Protein AF-T0YLY1-F1 (afdb_monomer)

Sequence (77 aa):
MGLQFGDEGKGKVVDFLSEMHQVVVKFNGGRNAGHTVVTQAGTFKFHLIPSGSLRAKEVILANGMTIDPIFLMEEIR

Nearest PDB structures (foldseek):
  3hid-assembly1_A-2  TM=9.122E-01  e=2.833E-06  Yersinia pestis CO92
  4m9d-assembly1_A  TM=8.978E-01  e=2.032E-06  Bacillus anthracis str. 'Ames Ancestor'
  7pvo-assembly1_A  TM=9.147E-01  e=8.778E-06  Helicobacter pylori 26695
  2v40-assembly1_A-2  TM=9.373E-01  e=1.145E-05  Homo sapiens
  3r7t-assembly1_A  TM=8.964E-01  e=1.308E-05  Campylobacter jejuni subsp. jejuni NCTC 11168 = ATCC 700819

Foldseek 3Di:
DDPDDDPPCVLVVCLVCLLVEQEDEDAAEEQPDWDWDQDPVGIAIDRQWGSNNVRHNYYYYHPRYDYDPVVVVVRVD

Radius of gyration: 11.93 Å; Cα contacts (8 Å, |Δi|>4): 120; chains: 1; bounding box: 27×29×32 Å

pLDDT: mean 91.71, std 3.7, range [82.5, 97.19]

Secondary structure (DSSP, 8-state):
--SSSS-SSHHHHHHHHHTT-SEEEE-SB-TT--EEEEETTEEEEESSS-GGGGT-SEEEE-TTB---HHHHHHHH-

InterPro domains:
  IPR001114 Adenylosuccinate synthetase [MF_00011] (1-77)
  IPR001114 Adenylosuccinate synthetase [PF00709] (1-76)
  IPR001114 Adenylosuccinate synthetase [PTHR11846] (1-76)
  IPR001114 Adenylosuccinate synthetase [SM00788] (1-77)
  IPR018220 Adenylosuccinate synthase, GTP-binding site [PS01266] (4-11)
  IPR027417 P-loop containing nucleoside triphosphate hydrolase [SSF52540] (1-76)
  IPR042109 Adenylosuccinate synthetase, domain 1 [G3DSA:3.40.440.10] (1-76)

Solvent-accessible surface area (backbone atoms only — not comparable to full-atom values): 4792 Å² total; per-residue (Å²): 133,76,93,72,94,62,91,76,56,56,46,60,55,44,34,61,54,19,69,83,33,60,66,41,73,40,58,59,56,30,75,86,44,79,43,75,48,79,53,97,94,44,78,46,76,36,37,71,62,54,64,21,53,90,59,22,81,40,75,44,81,37,91,57,39,57,81,58,67,70,59,49,56,64,70,72,106

Mean predicted aligned error: 3.26 Å

Structure (mmCIF, N/CA/C/O backbone):
data_AF-T0YLY1-F1
#
_entry.id   AF-T0YLY1-F1
#
loop_
_atom_site.group_PDB
_atom_site.id
_atom_site.type_symbol
_atom_site.label_atom_id
_atom_site.label_alt_id
_atom_site.label_comp_id
_atom_site.label_asym_id
_atom_site.label_entity_id
_atom_site.label_seq_id
_atom_site.pdbx_PDB_ins_code
_atom_site.Cartn_x
_atom_site.Cartn_y
_atom_site.Cartn_z
_atom_site.occupancy
_atom_site.B_iso_or_equiv
_atom_site.auth_seq_id
_atom_site.auth_comp_id
_atom_site.auth_asym_id
_atom_site.auth_atom_id
_atom_site.pdbx_PDB_model_num
ATOM 1 N N . MET A 1 1 ? -6.577 9.265 -5.665 1.00 87.06 1 MET A N 1
ATOM 2 C CA . MET A 1 1 ? -5.444 9.730 -6.504 1.00 87.06 1 MET A CA 1
ATOM 3 C C . MET A 1 1 ? -4.797 10.916 -5.798 1.00 87.06 1 MET A C 1
ATOM 5 O O . MET A 1 1 ? -5.494 11.548 -5.015 1.00 87.06 1 MET A O 1
ATOM 9 N N . GLY A 1 2 ? -3.509 11.189 -6.014 1.00 90.00 2 GLY A N 1
ATOM 10 C CA . GLY A 1 2 ? -2.904 12.474 -5.627 1.00 90.00 2 GLY A CA 1
ATOM 11 C C . GLY A 1 2 ? -3.101 13.488 -6.755 1.00 90.00 2 GLY A C 1
ATOM 12 O O . GLY A 1 2 ? -3.123 13.078 -7.914 1.00 90.00 2 GLY A O 1
ATOM 13 N N . LEU A 1 3 ? -3.312 14.764 -6.431 1.00 93.62 3 LEU A N 1
ATOM 14 C CA . LEU A 1 3 ? -3.507 15.837 -7.423 1.00 93.62 3 LEU A CA 1
ATOM 15 C C . LEU A 1 3 ? -2.298 16.781 -7.513 1.00 93.62 3 LEU A C 1
ATOM 17 O O . LEU A 1 3 ? -2.339 17.754 -8.259 1.00 93.62 3 LEU A O 1
ATOM 21 N N . GLN A 1 4 ? -1.250 16.518 -6.730 1.00 92.69 4 GLN A N 1
ATOM 22 C CA . GLN A 1 4 ? -0.043 17.333 -6.652 1.00 92.69 4 GLN A CA 1
ATOM 23 C C . GLN A 1 4 ? 1.176 16.461 -6.999 1.00 92.69 4 GLN A C 1
ATOM 25 O O . GLN A 1 4 ? 1.094 15.588 -7.864 1.00 92.69 4 GLN A O 1
ATOM 30 N N . PHE A 1 5 ? 2.312 16.692 -6.339 1.00 88.62 5 PHE A N 1
ATOM 31 C CA . PHE A 1 5 ? 3.578 15.995 -6.577 1.00 88.62 5 PHE A CA 1
ATOM 32 C C . PHE A 1 5 ? 3.862 14.887 -5.551 1.00 88.62 5 PHE A C 1
ATOM 34 O O . PHE A 1 5 ? 5.018 14.614 -5.244 1.00 88.62 5 PHE A O 1
ATOM 41 N N . GLY A 1 6 ? 2.828 14.225 -5.027 1.00 85.38 6 GLY A N 1
ATOM 42 C CA . GLY A 1 6 ? 2.991 13.172 -4.025 1.00 85.38 6 GLY A CA 1
ATOM 43 C C . GLY A 1 6 ? 2.837 13.664 -2.585 1.00 85.38 6 GLY A C 1
ATOM 44 O O . GLY A 1 6 ? 2.562 14.831 -2.332 1.00 85.38 6 GLY A O 1
ATOM 45 N N . ASP A 1 7 ? 2.924 12.717 -1.647 1.00 85.19 7 ASP A N 1
ATOM 46 C CA . ASP A 1 7 ? 2.837 12.939 -0.194 1.00 85.19 7 ASP A CA 1
ATOM 47 C C . ASP A 1 7 ? 1.613 13.720 0.319 1.00 85.19 7 ASP A C 1
ATOM 49 O O . ASP A 1 7 ? 1.596 14.232 1.434 1.00 85.19 7 ASP A O 1
ATOM 53 N N . GLU A 1 8 ? 0.505 13.691 -0.425 1.00 90.94 8 GLU A N 1
ATOM 54 C CA . GLU A 1 8 ? -0.733 14.406 -0.081 1.00 90.94 8 GLU A CA 1
ATOM 55 C C . GLU A 1 8 ? -1.547 13.742 1.049 1.00 90.94 8 GLU A C 1
ATOM 57 O O . GLU A 1 8 ? -2.724 14.037 1.245 1.00 90.94 8 GLU A O 1
ATOM 62 N N . GLY A 1 9 ? -0.982 12.757 1.752 1.00 86.75 9 GLY A N 1
ATOM 63 C CA . GLY A 1 9 ? -1.687 12.032 2.816 1.00 86.75 9 GLY A CA 1
ATOM 64 C C . GLY A 1 9 ? -2.817 11.108 2.335 1.00 86.75 9 GLY A C 1
ATOM 65 O O . GLY A 1 9 ? -3.607 10.625 3.146 1.00 86.75 9 GLY A O 1
ATOM 66 N N . LYS A 1 10 ? -2.882 10.796 1.031 1.00 89.31 10 LYS A N 1
ATOM 67 C CA . LYS A 1 10 ? -3.899 9.911 0.425 1.00 89.31 10 LYS A CA 1
ATOM 68 C C . LYS A 1 10 ? -4.061 8.557 1.126 1.00 89.31 10 LYS A C 1
ATOM 70 O O . LYS A 1 10 ? -5.174 8.046 1.189 1.00 89.31 10 LYS A O 1
ATOM 75 N N . GLY A 1 11 ? -2.983 8.006 1.693 1.00 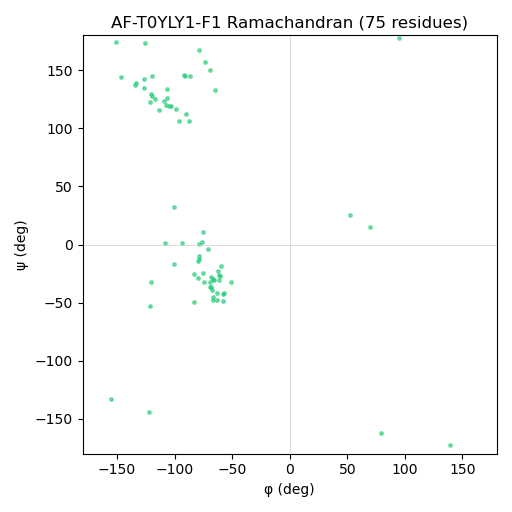88.75 11 GLY A N 1
ATOM 76 C CA . GLY A 1 11 ? -3.021 6.744 2.436 1.00 88.75 11 GLY A CA 1
ATOM 77 C C . GLY A 1 11 ? -4.011 6.776 3.602 1.00 88.75 11 GLY A C 1
ATOM 78 O O . GLY A 1 11 ? -4.789 5.840 3.749 1.00 88.75 11 GLY A O 1
ATOM 79 N N . LYS A 1 12 ? -4.063 7.886 4.353 1.00 88.56 12 LYS A N 1
ATOM 80 C CA . LYS A 1 12 ? -4.991 8.073 5.479 1.00 88.56 12 LYS A CA 1
ATOM 81 C C . LYS A 1 12 ? -6.449 8.160 5.025 1.00 88.56 12 LYS A C 1
ATOM 83 O O . LYS A 1 12 ? -7.331 7.615 5.676 1.00 88.56 12 LYS A O 1
ATOM 88 N N . VAL A 1 13 ? -6.703 8.830 3.901 1.00 91.25 13 VAL A N 1
ATOM 89 C CA . VAL A 1 13 ? -8.056 8.936 3.331 1.00 91.25 13 VAL A CA 1
ATOM 90 C C . VAL A 1 13 ? -8.543 7.570 2.847 1.00 91.25 13 VAL A C 1
ATOM 92 O O . VAL A 1 13 ? -9.666 7.181 3.144 1.00 91.25 13 VAL A O 1
ATOM 95 N N . VAL A 1 14 ? -7.692 6.823 2.138 1.00 91.50 14 VAL A N 1
ATOM 96 C CA . VAL A 1 14 ? -8.011 5.463 1.671 1.00 91.50 14 VAL A CA 1
ATOM 97 C C . VAL A 1 14 ? -8.238 4.515 2.849 1.00 91.50 14 VAL A C 1
ATOM 99 O O . VAL A 1 14 ? -9.184 3.739 2.820 1.00 91.50 14 VAL A O 1
ATOM 102 N N . ASP A 1 15 ? -7.415 4.612 3.894 1.00 89.94 15 ASP A N 1
ATOM 103 C CA . ASP A 1 15 ? -7.547 3.835 5.130 1.00 89.94 15 ASP A CA 1
ATOM 104 C C . ASP A 1 15 ? -8.915 4.062 5.793 1.00 89.94 15 ASP A C 1
ATOM 106 O O . ASP A 1 15 ? -9.639 3.108 6.067 1.00 89.94 15 ASP A O 1
ATOM 110 N N . PHE A 1 16 ? -9.327 5.323 5.944 1.00 91.06 16 PHE A N 1
ATOM 111 C CA . PHE A 1 16 ? -10.637 5.684 6.486 1.00 91.06 16 PHE A CA 1
ATOM 112 C C . PHE A 1 16 ? -11.802 5.191 5.613 1.00 91.06 16 PHE A C 1
ATOM 114 O O . PHE A 1 16 ? -12.739 4.573 6.108 1.00 91.06 16 PHE A O 1
ATOM 121 N N . LEU A 1 17 ? -11.744 5.420 4.297 1.00 93.00 17 LEU A N 1
ATOM 122 C CA . LEU A 1 17 ? -12.821 5.013 3.387 1.00 93.00 17 LEU A CA 1
ATOM 123 C C . LEU A 1 17 ? -12.939 3.490 3.254 1.00 93.00 17 LEU A C 1
ATOM 125 O O . LEU A 1 17 ? -14.034 2.991 2.991 1.00 93.00 17 LEU A O 1
ATOM 129 N N . SER A 1 18 ? -11.839 2.753 3.436 1.00 92.81 18 SER A N 1
ATOM 130 C CA . SER A 1 18 ? -11.821 1.293 3.307 1.00 92.81 18 SER A CA 1
ATOM 131 C C . SER A 1 18 ? -12.714 0.574 4.317 1.00 92.81 18 SER A C 1
ATOM 133 O O . SER A 1 18 ? -13.178 -0.518 4.023 1.00 92.81 18 SER A O 1
ATOM 135 N N . GLU A 1 19 ? -13.042 1.199 5.451 1.00 91.56 19 GLU A N 1
ATOM 136 C CA . GLU A 1 19 ? -13.972 0.638 6.440 1.00 91.56 19 GLU A CA 1
ATOM 137 C C . GLU A 1 19 ? -15.383 0.408 5.871 1.00 91.56 19 GLU A C 1
ATOM 139 O O . GLU A 1 19 ? -16.078 -0.527 6.260 1.00 91.56 19 GLU A O 1
ATOM 144 N N . MET A 1 20 ? -15.798 1.231 4.903 1.00 94.69 20 MET A N 1
ATOM 145 C CA . MET A 1 20 ? -17.115 1.144 4.263 1.00 94.69 20 MET A CA 1
ATOM 146 C C . MET A 1 20 ? -17.114 0.311 2.972 1.00 94.69 20 MET A C 1
ATOM 148 O O . MET A 1 20 ? -18.149 0.203 2.315 1.00 94.69 20 MET A O 1
ATOM 152 N N . HIS A 1 21 ? -15.972 -0.257 2.572 1.00 94.94 21 HIS A N 1
ATOM 153 C CA . HIS A 1 21 ? -15.814 -0.934 1.285 1.00 94.94 21 HIS A CA 1
ATOM 154 C C . HIS A 1 21 ? -15.262 -2.348 1.461 1.00 94.94 21 HIS A C 1
ATOM 156 O O . HIS A 1 21 ? -14.399 -2.613 2.289 1.00 94.94 21 HIS A O 1
ATOM 162 N N .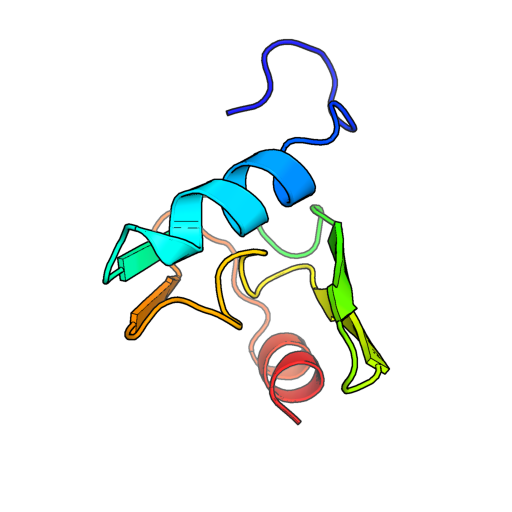 GLN A 1 22 ? -15.749 -3.285 0.647 1.00 95.44 22 GLN A N 1
ATOM 163 C CA . GLN A 1 22 ? -15.332 -4.688 0.753 1.00 95.44 22 GLN A CA 1
ATOM 164 C C . GLN A 1 22 ? -13.979 -4.954 0.087 1.00 95.44 22 GLN A C 1
ATOM 166 O O . GLN A 1 22 ? -13.254 -5.844 0.525 1.00 95.44 22 GLN A O 1
ATOM 171 N N . VAL A 1 23 ? -13.643 -4.179 -0.946 1.00 96.56 23 VAL A N 1
ATOM 172 C CA . VAL A 1 23 ? -12.475 -4.404 -1.802 1.00 96.56 23 VAL A CA 1
ATOM 173 C C . VAL A 1 23 ? -11.636 -3.136 -1.871 1.00 96.56 23 VAL A C 1
ATOM 175 O O . VAL 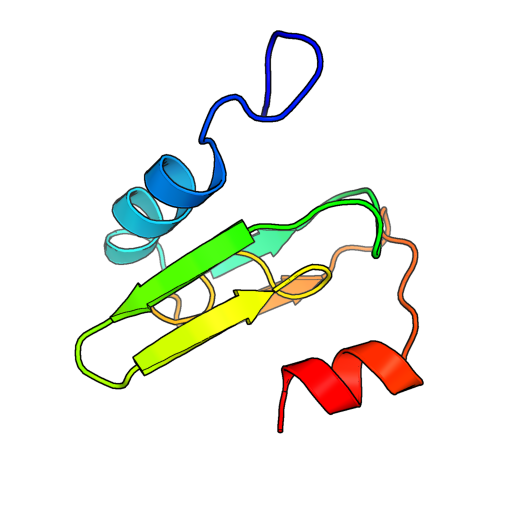A 1 23 ? -12.167 -2.046 -2.091 1.00 96.56 23 VAL A O 1
ATOM 178 N N . VAL A 1 24 ? -10.319 -3.282 -1.738 1.00 95.75 24 VAL A N 1
ATOM 179 C CA . VAL A 1 24 ? -9.349 -2.210 -1.983 1.00 95.75 24 VAL A CA 1
ATOM 180 C C . VAL A 1 24 ? -8.393 -2.639 -3.085 1.00 95.75 24 VAL A C 1
ATOM 182 O O . VAL A 1 24 ? -7.800 -3.715 -3.037 1.00 95.75 24 VAL A O 1
ATOM 185 N N . VAL A 1 25 ? -8.225 -1.767 -4.078 1.00 95.75 25 VAL A N 1
ATOM 186 C CA . VAL A 1 25 ? -7.411 -2.043 -5.263 1.00 95.75 25 VAL A CA 1
ATOM 187 C C . VAL A 1 25 ? -6.281 -1.030 -5.364 1.00 95.75 25 VAL A C 1
ATOM 189 O O . VAL A 1 25 ? -6.523 0.180 -5.371 1.00 95.75 25 VAL A O 1
ATOM 192 N N . LYS A 1 26 ? -5.043 -1.510 -5.506 1.00 95.06 26 LYS A N 1
ATOM 193 C CA . LYS A 1 26 ? -3.933 -0.684 -5.988 1.00 95.06 26 LYS A CA 1
ATOM 194 C C . LYS A 1 26 ? -3.746 -0.963 -7.473 1.00 95.06 26 LYS A C 1
ATOM 196 O O . LYS A 1 26 ? -3.477 -2.091 -7.872 1.00 95.06 26 LYS A O 1
ATOM 201 N N . PHE A 1 27 ? -3.958 0.061 -8.294 1.00 95.19 27 PHE A N 1
ATOM 202 C CA . PHE A 1 27 ? -4.085 -0.120 -9.740 1.00 95.19 27 PHE A CA 1
ATOM 203 C C . PHE A 1 27 ? -2.820 0.223 -10.532 1.00 95.19 27 PHE A C 1
ATOM 205 O O . PHE A 1 27 ? -2.718 -0.166 -11.692 1.00 95.19 27 PHE A O 1
ATOM 212 N N . ASN A 1 28 ? -1.864 0.948 -9.941 1.00 94.50 28 ASN A N 1
ATOM 213 C CA . ASN A 1 28 ? -0.618 1.324 -10.601 1.00 94.50 28 ASN A CA 1
ATOM 214 C C . ASN A 1 28 ? 0.561 1.506 -9.629 1.00 94.50 28 ASN A C 1
ATOM 216 O O . ASN A 1 28 ? 0.412 1.476 -8.403 1.00 94.50 28 ASN A O 1
ATOM 220 N N . GLY A 1 29 ? 1.744 1.726 -10.207 1.00 92.94 29 GLY A N 1
ATOM 221 C CA . GLY A 1 29 ? 2.985 1.971 -9.472 1.00 92.94 29 GLY A CA 1
ATOM 222 C C . GLY A 1 29 ? 3.612 0.6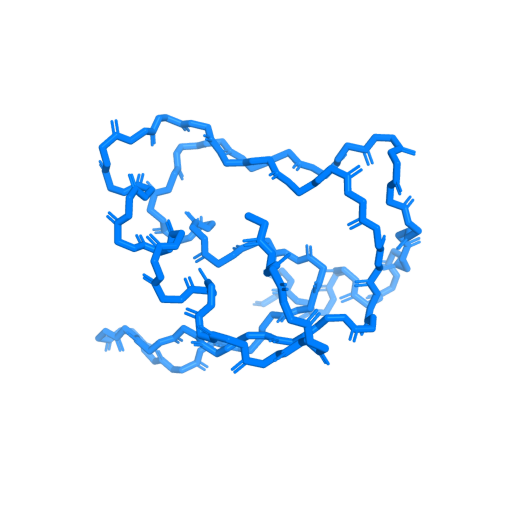88 -8.929 1.00 92.94 29 GLY A C 1
ATOM 223 O O . GLY A 1 29 ? 3.295 -0.410 -9.369 1.00 92.94 29 GLY A O 1
ATOM 224 N N . GLY A 1 30 ? 4.517 0.811 -7.966 1.00 92.81 30 GLY A N 1
ATOM 225 C CA . GLY A 1 30 ? 5.191 -0.338 -7.367 1.00 92.81 30 GLY A CA 1
ATOM 226 C C . GLY A 1 30 ? 5.682 -0.006 -5.968 1.00 92.81 30 GLY A C 1
ATOM 227 O O . GLY A 1 30 ? 4.946 0.586 -5.172 1.00 92.81 30 GLY A O 1
ATOM 228 N N . ARG A 1 31 ? 6.937 -0.363 -5.691 1.00 90.56 31 ARG A N 1
ATOM 229 C CA . ARG A 1 31 ? 7.637 -0.134 -4.415 1.00 90.56 31 ARG A CA 1
ATOM 230 C C . ARG A 1 31 ? 8.001 1.336 -4.148 1.00 90.56 31 ARG A C 1
ATOM 232 O O . ARG A 1 31 ? 8.535 1.668 -3.102 1.00 90.56 31 ARG A O 1
ATOM 239 N N . ASN A 1 32 ? 7.731 2.219 -5.105 1.00 87.44 32 ASN A N 1
ATOM 240 C CA . ASN A 1 32 ? 8.051 3.644 -5.040 1.00 87.44 32 ASN A CA 1
ATOM 241 C C . ASN A 1 32 ? 7.057 4.469 -4.208 1.00 87.44 32 ASN A C 1
ATOM 243 O O . ASN A 1 32 ? 7.340 5.618 -3.888 1.00 87.44 32 ASN A O 1
ATOM 247 N N . ALA A 1 33 ? 5.887 3.916 -3.890 1.00 82.50 33 ALA A N 1
ATOM 248 C CA . ALA A 1 33 ? 4.947 4.532 -2.961 1.00 82.50 33 ALA A CA 1
ATOM 249 C C . ALA A 1 33 ? 5.224 4.025 -1.545 1.00 82.50 33 ALA A C 1
ATOM 251 O O . ALA A 1 33 ? 5.536 2.855 -1.384 1.00 82.50 33 ALA A O 1
ATOM 252 N N . GLY A 1 34 ? 5.043 4.865 -0.530 1.00 83.19 34 GLY A N 1
ATOM 253 C CA . GLY A 1 34 ? 5.103 4.452 0.870 1.00 83.19 34 GLY A CA 1
ATOM 254 C C . GLY A 1 34 ? 3.927 5.028 1.643 1.00 83.19 34 GLY A C 1
ATOM 255 O O . GLY A 1 34 ? 3.532 6.175 1.429 1.00 83.19 34 GLY A O 1
ATOM 256 N N . HIS A 1 35 ? 3.337 4.232 2.526 1.00 84.12 35 HIS A N 1
ATOM 257 C CA . HIS A 1 35 ? 2.378 4.720 3.503 1.00 84.12 35 HIS A CA 1
ATO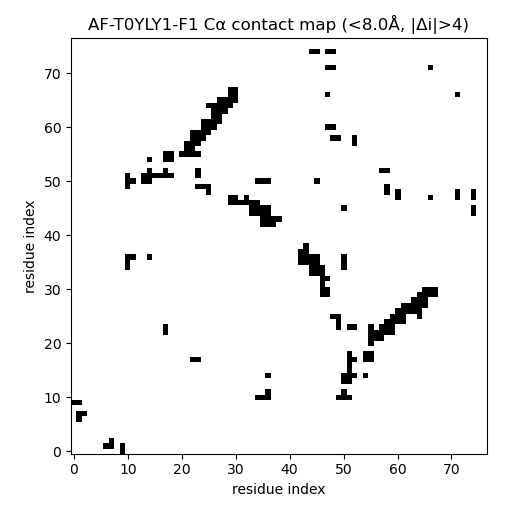M 258 C C . HIS A 1 35 ? 2.474 3.932 4.802 1.00 84.12 35 HIS A C 1
ATOM 260 O O . HIS A 1 35 ? 2.696 2.723 4.827 1.00 84.12 35 HIS A O 1
ATOM 266 N N . THR A 1 36 ? 2.278 4.657 5.893 1.00 87.38 36 THR A N 1
ATOM 267 C CA . THR A 1 36 ? 2.300 4.106 7.240 1.00 87.38 36 THR A CA 1
ATOM 268 C C . THR A 1 36 ? 0.876 4.058 7.765 1.00 87.38 36 THR A C 1
ATOM 270 O O . THR A 1 36 ? 0.189 5.082 7.768 1.00 87.38 36 THR A O 1
ATOM 273 N N . VAL A 1 37 ? 0.442 2.887 8.220 1.00 87.56 37 VAL A N 1
ATOM 274 C CA . VAL A 1 37 ? -0.844 2.692 8.894 1.00 87.56 37 VAL A CA 1
ATOM 275 C C . VAL A 1 37 ? -0.568 2.416 10.365 1.00 87.56 37 VAL A C 1
ATOM 277 O O . VAL A 1 37 ? 0.176 1.501 10.710 1.00 87.56 37 VAL A O 1
ATOM 280 N N . VAL A 1 38 ? -1.148 3.232 11.241 1.00 87.81 38 VAL A N 1
ATOM 281 C CA . VAL A 1 38 ? -1.014 3.079 12.692 1.00 87.81 38 VAL A CA 1
ATOM 282 C C . VAL A 1 38 ? -2.336 2.558 13.232 1.00 87.81 38 VAL A C 1
ATOM 284 O O . VAL A 1 38 ? -3.369 3.206 13.079 1.00 87.81 38 VAL A O 1
ATOM 287 N N . THR A 1 39 ? -2.297 1.388 13.860 1.00 86.12 39 THR A N 1
ATOM 288 C CA . THR A 1 39 ? -3.454 0.743 14.493 1.00 86.12 39 THR A CA 1
ATOM 289 C C . THR A 1 39 ? -3.135 0.407 15.948 1.00 86.12 39 THR A C 1
ATOM 291 O O . THR A 1 39 ? -1.992 0.529 16.386 1.00 86.12 39 THR A O 1
ATOM 294 N N . GLN A 1 40 ? -4.129 -0.069 16.702 1.00 87.50 40 GLN A N 1
ATOM 295 C CA . GLN A 1 40 ? -3.894 -0.580 18.058 1.00 87.50 40 GLN A CA 1
ATOM 296 C C . GLN A 1 40 ? -2.950 -1.796 18.084 1.00 87.50 40 GLN A C 1
ATOM 298 O O . GLN A 1 40 ? -2.267 -2.006 19.079 1.00 87.50 40 GLN A O 1
ATOM 303 N N . ALA A 1 41 ? -2.883 -2.570 16.995 1.00 87.25 41 ALA A N 1
ATOM 304 C CA . ALA A 1 41 ? -2.001 -3.730 16.873 1.00 87.25 41 ALA A CA 1
ATOM 305 C C . ALA A 1 41 ? -0.541 -3.353 16.557 1.00 87.25 41 ALA A C 1
ATOM 307 O O . ALA A 1 41 ? 0.344 -4.200 16.647 1.00 87.25 41 ALA A O 1
ATOM 308 N N . GLY A 1 42 ? -0.277 -2.096 16.186 1.00 89.56 42 GLY A N 1
ATOM 309 C CA . GLY A 1 42 ? 1.062 -1.614 15.867 1.00 89.56 42 GLY A CA 1
ATOM 310 C C . GLY A 1 42 ? 1.110 -0.688 14.654 1.00 89.56 42 GLY A C 1
ATOM 311 O O . GLY A 1 42 ? 0.090 -0.251 14.113 1.00 89.56 42 GLY A O 1
ATOM 312 N N . THR A 1 43 ? 2.340 -0.371 14.248 1.00 90.75 43 THR A N 1
ATOM 313 C CA . THR A 1 43 ? 2.638 0.476 13.089 1.00 90.75 43 THR A CA 1
ATOM 314 C C . THR A 1 43 ? 3.085 -0.389 11.921 1.00 90.75 43 THR A C 1
ATOM 316 O O . THR A 1 43 ? 4.122 -1.043 12.000 1.00 90.75 43 THR A O 1
ATOM 319 N N . PHE A 1 44 ? 2.335 -0.337 10.827 1.00 90.12 44 PHE A N 1
ATOM 320 C CA . PHE A 1 44 ? 2.601 -1.071 9.596 1.00 90.12 44 PHE A CA 1
ATOM 321 C C . PHE A 1 44 ? 3.102 -0.109 8.524 1.00 90.12 44 PHE A C 1
ATOM 323 O O . PHE A 1 44 ? 2.544 0.976 8.342 1.00 90.12 44 PHE A O 1
ATOM 330 N N . LYS A 1 45 ? 4.166 -0.492 7.818 1.00 90.50 45 LYS A N 1
ATOM 331 C CA . LYS A 1 45 ? 4.721 0.275 6.700 1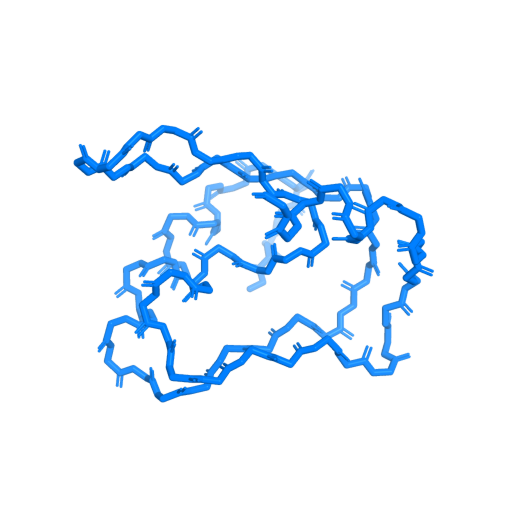.00 90.50 45 LYS A CA 1
ATOM 332 C C . LYS A 1 45 ? 4.523 -0.531 5.432 1.00 90.50 45 LYS A C 1
ATOM 334 O O . LYS A 1 45 ? 5.121 -1.591 5.294 1.00 90.50 45 LYS A O 1
ATOM 339 N N . PHE A 1 46 ? 3.719 -0.006 4.522 1.00 92.25 46 PHE A N 1
ATOM 340 C CA . PHE A 1 46 ? 3.416 -0.666 3.265 1.00 92.25 46 PHE A CA 1
ATOM 341 C C . PHE A 1 46 ? 3.849 0.195 2.084 1.00 92.25 46 PHE A C 1
ATOM 343 O O . PHE A 1 46 ? 3.728 1.425 2.088 1.00 92.25 46 PHE A O 1
ATOM 350 N N . HIS A 1 47 ? 4.305 -0.476 1.040 1.00 93.19 47 HIS A N 1
ATOM 351 C CA . HIS A 1 47 ? 4.626 0.105 -0.248 1.00 93.19 47 HIS A CA 1
ATOM 352 C C . HIS A 1 47 ? 3.793 -0.569 -1.321 1.00 93.19 47 HIS A C 1
ATOM 354 O O . HIS A 1 47 ? 3.120 0.133 -2.074 1.00 93.19 47 HIS A O 1
ATOM 360 N N . LEU A 1 48 ? 3.806 -1.906 -1.403 1.00 95.06 48 LEU A N 1
ATOM 361 C CA . LEU A 1 48 ? 3.045 -2.659 -2.400 1.00 95.06 48 LEU A CA 1
ATOM 362 C C . LEU A 1 48 ? 1.604 -2.862 -1.946 1.00 95.06 48 LEU A C 1
ATOM 364 O O . LEU A 1 48 ? 0.691 -2.539 -2.707 1.00 95.06 48 LEU A O 1
ATOM 368 N N . ILE A 1 49 ? 1.411 -3.332 -0.715 1.00 94.38 49 ILE A N 1
ATOM 369 C CA . ILE A 1 49 ? 0.083 -3.519 -0.126 1.00 94.38 49 ILE A CA 1
ATOM 370 C C . ILE A 1 49 ? -0.596 -2.143 0.041 1.00 94.38 49 ILE A C 1
ATOM 372 O O . ILE A 1 49 ? 0.056 -1.212 0.494 1.00 94.38 49 ILE A O 1
ATOM 376 N N . PRO A 1 50 ? -1.870 -1.943 -0.346 1.00 93.00 50 PRO A N 1
ATOM 377 C CA . PRO A 1 50 ? -2.569 -0.667 -0.166 1.00 93.00 50 PRO A CA 1
ATOM 378 C C . PRO A 1 50 ? -2.967 -0.397 1.294 1.00 93.00 50 PRO A C 1
ATOM 380 O O . PRO A 1 50 ? -3.190 -1.321 2.071 1.00 93.00 50 PRO A O 1
ATOM 383 N N . SER A 1 51 ? -3.170 0.877 1.647 1.00 89.25 51 SER A N 1
ATOM 384 C CA . SER A 1 51 ? -3.376 1.302 3.044 1.00 89.25 51 SER A CA 1
ATOM 385 C C . SER A 1 51 ? -4.658 0.769 3.670 1.00 89.25 51 SER A C 1
ATOM 387 O O . SER A 1 51 ? -4.685 0.490 4.859 1.00 89.25 51 SER A O 1
ATOM 389 N N . GLY A 1 52 ? -5.701 0.561 2.865 1.00 90.62 52 GLY A N 1
ATOM 390 C CA . GLY A 1 52 ? -6.967 -0.019 3.317 1.00 90.62 52 GLY A CA 1
ATOM 391 C C . GLY A 1 52 ? -6.944 -1.537 3.539 1.00 90.62 52 GLY A C 1
ATOM 392 O O . GLY A 1 52 ? -7.978 -2.119 3.858 1.00 90.62 52 GLY A O 1
ATOM 393 N N . SER A 1 53 ? -5.793 -2.191 3.361 1.00 92.25 53 SER A N 1
ATOM 394 C CA . SER A 1 53 ? -5.647 -3.652 3.458 1.00 92.25 53 SER A CA 1
ATOM 395 C C . SER A 1 53 ? -6.004 -4.236 4.822 1.00 92.25 53 SER A C 1
ATOM 397 O O . SER A 1 53 ? -6.445 -5.376 4.889 1.00 92.25 53 SER A O 1
ATOM 399 N N . LEU A 1 54 ? -5.863 -3.460 5.899 1.00 90.50 54 LEU A N 1
ATOM 400 C CA . LEU A 1 54 ? -6.174 -3.918 7.257 1.00 90.50 54 LEU A CA 1
ATOM 401 C C . LEU A 1 54 ? -7.677 -3.905 7.590 1.00 90.50 54 LEU A C 1
ATOM 403 O O . LEU A 1 54 ? -8.065 -4.402 8.643 1.00 90.50 54 LEU A O 1
ATOM 407 N N . ARG A 1 55 ? -8.522 -3.310 6.737 1.00 89.56 55 ARG A N 1
ATOM 408 C CA . ARG A 1 55 ? -9.978 -3.189 6.965 1.00 89.56 55 ARG A CA 1
ATOM 409 C C . ARG A 1 55 ? -10.817 -3.848 5.879 1.00 89.56 55 ARG A C 1
ATOM 411 O O . ARG A 1 55 ? -11.908 -4.333 6.168 1.00 89.56 55 ARG A O 1
ATOM 418 N N . ALA A 1 56 ? -10.331 -3.847 4.642 1.00 90.69 56 ALA A N 1
ATOM 419 C CA . ALA A 1 56 ? -11.028 -4.464 3.525 1.00 90.69 56 ALA A CA 1
ATOM 420 C C . ALA A 1 56 ? -11.048 -5.994 3.652 1.00 90.69 56 ALA A C 1
ATOM 422 O O . ALA A 1 56 ? -10.120 -6.602 4.181 1.00 90.69 56 ALA A O 1
ATOM 423 N N . LYS A 1 57 ? -12.096 -6.623 3.113 1.00 91.25 57 LYS A N 1
ATOM 424 C CA . LYS A 1 57 ? -12.186 -8.089 3.034 1.00 91.25 57 LYS A CA 1
ATOM 425 C C . LYS A 1 57 ? -11.278 -8.658 1.950 1.00 91.25 57 LYS A C 1
ATOM 427 O O . LYS A 1 57 ? -10.795 -9.776 2.088 1.00 91.25 57 LYS A O 1
ATOM 432 N N . GLU A 1 58 ? -11.075 -7.903 0.875 1.00 95.38 58 GLU A N 1
ATOM 433 C CA . GLU A 1 58 ? -10.276 -8.319 -0.270 1.00 95.38 58 GLU A CA 1
ATOM 434 C C . GLU A 1 58 ? -9.326 -7.202 -0.710 1.00 95.38 58 GLU A C 1
ATOM 436 O O . GLU A 1 58 ? -9.688 -6.022 -0.778 1.00 95.38 58 GLU A O 1
ATOM 441 N N . VAL A 1 59 ? -8.092 -7.593 -1.021 1.00 95.44 59 VAL A N 1
ATOM 442 C CA . VAL A 1 59 ? -7.024 -6.701 -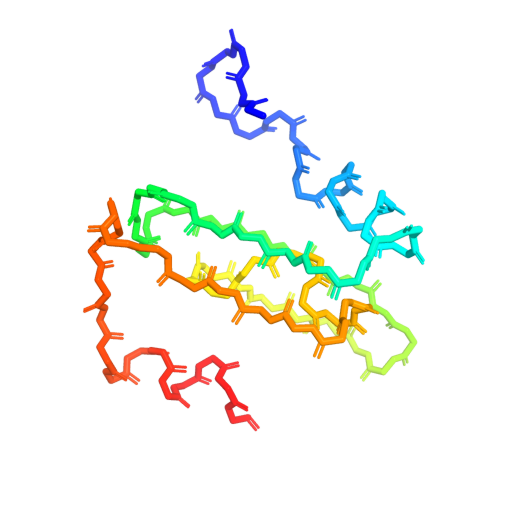1.470 1.00 95.44 59 VAL A CA 1
ATOM 443 C C . VAL A 1 59 ? -6.550 -7.163 -2.837 1.00 95.44 59 VAL A C 1
ATOM 445 O O . VAL A 1 59 ? -6.105 -8.298 -2.989 1.00 95.44 59 VAL A O 1
ATOM 448 N N . ILE A 1 60 ? -6.613 -6.271 -3.825 1.00 96.56 60 ILE A N 1
ATOM 449 C CA . ILE A 1 60 ? -6.230 -6.572 -5.206 1.00 96.56 60 ILE A CA 1
ATOM 450 C C . ILE A 1 60 ? -5.044 -5.698 -5.614 1.00 96.56 60 ILE A C 1
ATOM 452 O O . ILE A 1 60 ? -5.105 -4.464 -5.571 1.00 96.56 60 ILE A O 1
ATOM 456 N N . LEU A 1 61 ? -3.974 -6.348 -6.067 1.00 96.25 61 LEU A N 1
ATOM 457 C CA . LEU A 1 61 ? -2.867 -5.708 -6.774 1.00 96.25 61 LEU A CA 1
ATOM 458 C C . LEU A 1 61 ? -3.120 -5.875 -8.275 1.00 96.25 61 LEU A C 1
ATOM 460 O O . LEU A 1 61 ? -3.027 -6.982 -8.802 1.00 96.25 61 LEU A O 1
ATOM 464 N N . ALA A 1 62 ? -3.523 -4.800 -8.952 1.00 97.19 62 ALA A N 1
ATOM 465 C CA . ALA A 1 62 ? -3.957 -4.890 -10.343 1.00 97.19 62 ALA A CA 1
ATOM 466 C C . ALA A 1 62 ? -2.776 -4.972 -11.324 1.00 97.19 62 ALA A C 1
ATOM 468 O O . ALA A 1 62 ? -1.631 -4.653 -11.004 1.00 97.19 62 ALA A O 1
ATOM 469 N N . ASN A 1 63 ? -3.088 -5.313 -12.573 1.00 96.75 63 ASN A N 1
ATOM 470 C CA . ASN A 1 63 ? -2.130 -5.501 -13.665 1.00 96.75 63 ASN A CA 1
ATOM 471 C C . ASN A 1 63 ? -1.277 -4.263 -14.007 1.00 96.75 63 ASN A C 1
ATOM 473 O O . ASN A 1 63 ? -0.252 -4.405 -14.665 1.00 96.75 63 ASN A O 1
ATOM 477 N N . GLY A 1 64 ? -1.683 -3.058 -13.595 1.00 96.12 64 GLY A N 1
ATOM 478 C CA . GLY A 1 64 ? -0.903 -1.833 -13.805 1.00 96.12 64 GLY A CA 1
ATOM 479 C C . GLY A 1 64 ? 0.262 -1.650 -12.826 1.00 96.12 64 GLY A C 1
ATOM 480 O O . GLY A 1 64 ? 0.952 -0.628 -12.886 1.00 96.12 64 GLY A O 1
ATOM 481 N N . MET A 1 65 ? 0.473 -2.592 -11.903 1.00 96.69 65 MET A N 1
ATOM 482 C CA . MET A 1 65 ? 1.556 -2.537 -10.928 1.00 96.69 65 MET A CA 1
ATOM 483 C C . MET A 1 65 ? 2.832 -3.240 -11.395 1.00 96.69 65 MET A C 1
ATOM 485 O O . MET A 1 65 ? 2.794 -4.303 -12.008 1.00 96.69 65 MET A O 1
ATOM 489 N N . THR A 1 66 ? 3.980 -2.701 -10.989 1.00 96.38 66 THR A N 1
ATOM 490 C CA . THR A 1 66 ? 5.241 -3.451 -10.946 1.00 96.38 66 THR A CA 1
ATOM 491 C C . THR A 1 66 ? 5.366 -4.106 -9.574 1.00 96.38 66 THR A C 1
ATOM 493 O O . THR A 1 66 ? 5.507 -3.412 -8.564 1.00 96.38 66 THR A O 1
ATOM 496 N N . ILE A 1 67 ? 5.302 -5.438 -9.534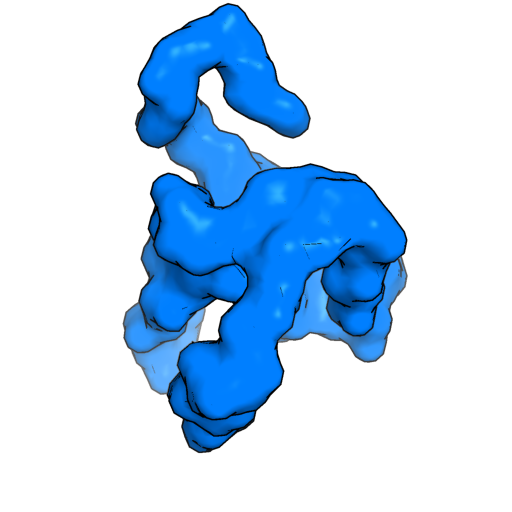 1.00 95.75 67 ILE A N 1
ATOM 497 C CA . ILE A 1 67 ? 5.306 -6.222 -8.293 1.00 95.75 67 ILE A CA 1
ATOM 498 C C . ILE A 1 67 ? 6.676 -6.880 -8.112 1.00 95.75 67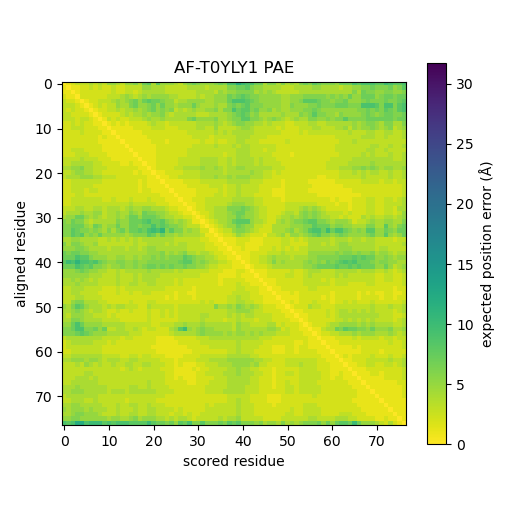 ILE A C 1
ATOM 500 O O . ILE A 1 67 ? 7.091 -7.691 -8.934 1.00 95.75 67 ILE A O 1
ATOM 504 N N . ASP A 1 68 ? 7.354 -6.535 -7.017 1.00 95.44 68 ASP A N 1
ATOM 505 C CA . ASP A 1 68 ? 8.523 -7.259 -6.510 1.00 95.44 68 ASP A CA 1
ATOM 506 C C . ASP A 1 68 ? 8.016 -8.376 -5.580 1.00 95.44 68 ASP A C 1
ATOM 508 O O . ASP A 1 68 ? 7.531 -8.073 -4.486 1.00 95.44 68 ASP A O 1
ATOM 512 N N . PRO A 1 69 ? 8.058 -9.652 -6.002 1.00 95.38 69 PRO A N 1
ATOM 513 C CA . PRO A 1 69 ? 7.460 -10.742 -5.241 1.00 95.38 69 PRO A CA 1
ATOM 514 C C . PRO A 1 69 ? 8.212 -11.033 -3.942 1.00 95.38 69 PRO A C 1
ATOM 516 O O . PRO A 1 69 ? 7.584 -11.413 -2.959 1.00 95.38 69 PRO A O 1
ATOM 519 N N . ILE A 1 70 ? 9.535 -10.835 -3.909 1.00 96.12 70 ILE A N 1
ATOM 520 C CA . ILE A 1 70 ? 10.334 -11.064 -2.699 1.00 96.12 70 ILE A CA 1
ATOM 521 C C . ILE A 1 70 ? 9.918 -10.042 -1.647 1.00 96.12 70 ILE A C 1
ATOM 523 O O . ILE A 1 70 ? 9.587 -10.405 -0.522 1.00 96.12 70 ILE A O 1
ATOM 527 N N . PHE A 1 71 ? 9.838 -8.774 -2.047 1.00 94.56 71 PHE A N 1
ATOM 528 C CA . PHE A 1 71 ? 9.424 -7.718 -1.138 1.00 94.56 71 PHE A CA 1
ATOM 529 C C . PHE A 1 71 ? 7.956 -7.811 -0.720 1.00 94.56 71 PHE A C 1
ATOM 531 O O . PHE A 1 71 ? 7.625 -7.538 0.428 1.00 94.56 71 PHE A O 1
ATOM 538 N N . LEU A 1 72 ? 7.064 -8.230 -1.621 1.00 95.31 72 LEU A N 1
ATOM 539 C CA . LEU A 1 72 ? 5.667 -8.461 -1.261 1.00 95.31 72 LEU A CA 1
ATOM 540 C C . LEU A 1 72 ? 5.553 -9.495 -0.133 1.00 95.31 72 LEU A C 1
ATOM 542 O O . LEU A 1 72 ? 4.796 -9.292 0.810 1.00 95.31 72 LEU A O 1
ATOM 546 N N . MET A 1 73 ? 6.335 -10.574 -0.198 1.00 95.38 73 MET A N 1
ATOM 547 C CA . MET A 1 73 ? 6.365 -11.582 0.864 1.00 95.38 73 MET A CA 1
ATOM 548 C C . MET A 1 73 ? 6.941 -11.045 2.179 1.00 95.38 73 MET A C 1
ATOM 550 O O . MET A 1 73 ? 6.553 -11.524 3.242 1.00 95.38 73 MET A O 1
ATOM 554 N N . GLU A 1 74 ? 7.847 -10.067 2.126 1.00 93.69 74 GLU A N 1
ATOM 555 C CA . GLU A 1 74 ? 8.325 -9.355 3.317 1.00 93.69 74 GLU A CA 1
ATOM 556 C C . GLU A 1 74 ? 7.235 -8.466 3.932 1.00 93.69 74 GLU A C 1
ATOM 558 O O . GLU A 1 74 ? 7.148 -8.403 5.151 1.00 93.69 74 GLU A O 1
ATOM 563 N N . GLU A 1 75 ? 6.379 -7.825 3.125 1.00 92.00 75 GLU A N 1
ATOM 564 C CA . GLU A 1 75 ? 5.270 -6.992 3.628 1.00 92.00 75 GLU A CA 1
ATOM 565 C C . GLU A 1 75 ? 4.081 -7.796 4.181 1.00 92.00 75 GLU A C 1
ATOM 567 O O . GLU A 1 75 ? 3.311 -7.261 4.976 1.00 92.00 75 GLU A O 1
ATOM 572 N N . ILE A 1 76 ? 3.899 -9.049 3.747 1.00 91.12 76 ILE A N 1
ATOM 573 C CA . ILE A 1 76 ? 2.799 -9.929 4.193 1.00 91.12 76 ILE A CA 1
ATOM 574 C C . ILE A 1 76 ? 3.117 -10.639 5.521 1.00 91.12 76 ILE A C 1
ATOM 576 O O . ILE A 1 76 ? 2.195 -11.059 6.221 1.00 91.12 76 ILE A O 1
ATOM 580 N N . ARG A 1 77 ? 4.402 -10.826 5.835 1.00 84.25 77 ARG A N 1
ATOM 581 C CA . ARG A 1 77 ? 4.866 -11.546 7.030 1.00 84.25 77 ARG A CA 1
ATOM 582 C C . ARG A 1 77 ? 4.606 -10.785 8.324 1.00 84.25 77 ARG A C 1
ATOM 584 O O . ARG A 1 77 ? 4.241 -11.478 9.299 1.00 84.25 77 ARG A O 1
#

Organism: NCBI:txid410659